Protein AF-A0A5E4AGL0-F1 (afdb_monomer_lite)

pLDDT: mean 97.89, std 3.67, range [63.53, 98.81]

Foldseek 3Di:
DDDPPVCCVPDPVNVVCPDPVNVVVLCVVVVDDDDPPPVSSCVSVCVVCVVVDDDDQCLAELEDDPPVCVVPCVVCSCVVNDHDDHRDDYDCPPVRDDDDD

Secondary structure (DSSP, 8-state):
----HHHHHH-HHHHHHTSHHHHHHHHHHTT---SSTHHHHHHHHHHH-GGG--PPPGGGSEE---GGGGGT-TTTHHHHH---S--S-EE-GGGPPPPP-

Organism: Marmota monax (NCBI:txid9995)

InterPro domains:
  IPR029044 Nucleotide-diphospho-sugar transferases [G3DSA:3.90.550.10] (1-99)
  IPR029044 Nucleotide-diphospho-sugar transferases [SSF53448] (1-95)
  IPR042465 Xyloside xylosyltransferase 1 [PTHR46612] (1-101)

Structure (mmCIF, N/CA/C/O backbone):
data_AF-A0A5E4AGL0-F1
#
_entry.id   AF-A0A5E4AGL0-F1
#
loop_
_atom_site.group_PDB
_atom_site.id
_atom_site.type_symbol
_atom_site.label_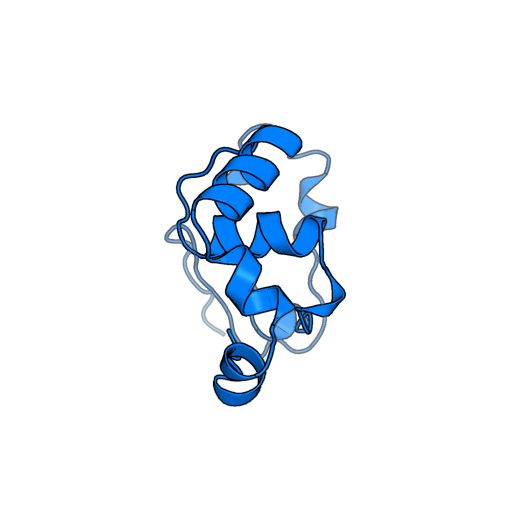atom_id
_atom_site.label_alt_id
_atom_site.label_comp_id
_atom_site.label_asym_id
_atom_site.label_entity_id
_atom_site.label_seq_id
_atom_site.pdbx_PDB_ins_code
_atom_site.Cartn_x
_atom_site.Cartn_y
_atom_site.Cartn_z
_atom_site.occupancy
_atom_site.B_iso_or_equiv
_atom_site.auth_seq_id
_atom_site.auth_comp_id
_atom_site.auth_asym_id
_atom_site.auth_atom_id
_atom_site.pdbx_PDB_model_num
ATOM 1 N N . MET A 1 1 ? -6.886 4.916 -5.382 1.00 97.06 1 MET A N 1
ATOM 2 C CA . MET A 1 1 ? -7.600 4.262 -4.259 1.00 97.06 1 MET A CA 1
ATOM 3 C C . MET A 1 1 ? -9.097 4.281 -4.539 1.00 97.06 1 MET A C 1
ATOM 5 O O . MET A 1 1 ? -9.560 5.269 -5.095 1.00 97.06 1 MET A O 1
ATOM 9 N N . LEU A 1 2 ? -9.841 3.236 -4.158 1.00 98.44 2 LEU A N 1
ATOM 10 C CA . LEU A 1 2 ? -11.312 3.232 -4.180 1.00 98.44 2 LEU A CA 1
ATOM 11 C C . LEU A 1 2 ? -11.821 3.417 -2.744 1.00 98.44 2 LEU A C 1
ATOM 13 O O . LEU A 1 2 ? -11.854 2.470 -1.965 1.00 98.44 2 LEU A O 1
ATOM 17 N N . LEU A 1 3 ? -12.172 4.651 -2.383 1.00 98.50 3 LEU A N 1
ATOM 18 C CA . LEU A 1 3 ? -12.599 4.992 -1.025 1.00 98.50 3 LEU A CA 1
ATOM 19 C C . LEU A 1 3 ? -14.121 4.865 -0.899 1.00 98.50 3 LEU A C 1
ATOM 21 O O . LEU A 1 3 ? -14.864 5.767 -1.288 1.00 98.50 3 LEU A O 1
ATOM 25 N N . SER A 1 4 ? -14.594 3.748 -0.340 1.00 98.44 4 SER A N 1
ATOM 26 C CA . SER A 1 4 ? -16.012 3.576 -0.003 1.00 98.44 4 SER A CA 1
ATOM 27 C C . SER A 1 4 ? -16.351 4.374 1.257 1.00 98.44 4 SER A C 1
ATOM 29 O O . SER A 1 4 ? -16.300 3.865 2.377 1.00 98.44 4 SER A O 1
ATOM 31 N N . LEU A 1 5 ? -16.668 5.659 1.078 1.00 98.69 5 LEU A N 1
ATOM 32 C CA . LEU A 1 5 ? -16.865 6.592 2.193 1.00 98.69 5 LEU A CA 1
ATOM 33 C C . LEU A 1 5 ? -17.992 6.162 3.139 1.00 98.69 5 LEU A C 1
ATOM 35 O O . LEU A 1 5 ? -17.908 6.405 4.339 1.00 98.69 5 LEU A O 1
ATOM 39 N N . GLU A 1 6 ? -19.045 5.533 2.617 1.00 98.75 6 GLU A N 1
ATOM 40 C CA . GLU A 1 6 ? -20.127 4.992 3.439 1.00 98.75 6 GLU A CA 1
ATOM 41 C C . GLU A 1 6 ? -19.637 3.840 4.325 1.00 98.75 6 GLU A C 1
ATOM 43 O O . GLU A 1 6 ? -19.812 3.900 5.541 1.00 98.75 6 GLU A O 1
ATOM 48 N N . ALA A 1 7 ? -18.935 2.858 3.751 1.00 98.62 7 ALA A N 1
ATOM 49 C CA . ALA A 1 7 ? -18.379 1.738 4.510 1.00 98.62 7 ALA A CA 1
ATOM 50 C C . ALA A 1 7 ? -17.354 2.206 5.558 1.00 98.62 7 ALA A C 1
ATOM 52 O O . ALA A 1 7 ? -17.365 1.736 6.694 1.00 98.62 7 ALA A O 1
ATOM 53 N N . MET A 1 8 ? -16.508 3.182 5.208 1.00 98.75 8 MET A N 1
ATOM 54 C CA . MET A 1 8 ? -15.545 3.782 6.138 1.00 98.75 8 MET A CA 1
ATOM 55 C C . MET A 1 8 ? -16.249 4.460 7.322 1.00 98.75 8 MET A C 1
ATOM 57 O O . MET A 1 8 ? -15.837 4.262 8.462 1.00 98.75 8 MET A O 1
ATOM 61 N N . ARG A 1 9 ? -17.326 5.222 7.073 1.00 98.69 9 ARG A N 1
ATOM 62 C CA . ARG A 1 9 ? -18.124 5.881 8.127 1.00 98.69 9 ARG A CA 1
ATOM 63 C C . ARG A 1 9 ? -18.870 4.884 9.010 1.00 98.69 9 ARG A C 1
ATOM 65 O O . ARG A 1 9 ? -19.029 5.134 10.198 1.00 98.69 9 ARG A O 1
ATOM 72 N N . GLN A 1 10 ? -19.358 3.788 8.433 1.00 98.69 10 GLN A N 1
ATOM 73 C CA . GLN A 1 10 ? -20.149 2.786 9.149 1.00 98.69 10 GLN A CA 1
ATOM 74 C C . GLN A 1 10 ? -19.286 1.768 9.905 1.00 98.69 10 GLN A C 1
ATOM 76 O O . GLN A 1 10 ? -19.808 1.085 10.780 1.00 98.69 10 GLN A O 1
ATOM 81 N N . SER A 1 11 ? -17.987 1.660 9.605 1.00 98.75 11 SER A N 1
ATOM 82 C CA . SER A 1 11 ? -17.080 0.701 10.241 1.00 98.75 11 SER A CA 1
ATOM 83 C C . SER A 1 11 ? -16.612 1.174 11.627 1.00 98.75 11 SER A C 1
ATOM 85 O O . SER A 1 11 ? -15.806 2.111 11.728 1.00 98.75 11 SER A O 1
ATOM 87 N N . PRO A 1 12 ? -17.016 0.490 12.721 1.00 98.56 12 PRO A N 1
ATOM 88 C CA . PRO A 1 12 ? -16.523 0.805 14.061 1.00 98.56 12 PRO A CA 1
ATOM 89 C C . PRO A 1 12 ? -15.051 0.418 14.238 1.00 98.56 12 PRO A C 1
ATOM 91 O O . PRO A 1 12 ? -14.370 0.934 15.121 1.00 98.56 12 PRO A O 1
ATOM 94 N N . LEU A 1 13 ? -14.554 -0.527 13.433 1.00 98.62 13 LEU A N 1
ATOM 95 C CA . LEU A 1 13 ? -13.143 -0.904 13.419 1.00 98.62 13 LEU A CA 1
ATOM 96 C C . LEU A 1 13 ? -12.297 0.206 12.789 1.00 98.62 13 LEU A C 1
ATOM 98 O O . LEU A 1 13 ? -11.371 0.695 13.428 1.00 98.62 13 LEU A O 1
ATOM 102 N N . TYR A 1 14 ? -12.661 0.657 11.585 1.00 98.75 14 TYR A N 1
ATOM 103 C CA . TYR A 1 14 ? -11.931 1.716 10.884 1.00 98.75 14 TYR A CA 1
ATOM 104 C C . TYR A 1 14 ? -11.906 3.018 11.694 1.00 98.75 14 TYR A C 1
ATOM 106 O O . TYR A 1 14 ? -10.856 3.636 11.838 1.00 98.75 14 TYR A O 1
ATOM 114 N N . SER A 1 15 ? -13.040 3.390 12.297 1.00 98.62 15 SER A N 1
ATOM 115 C CA . SER A 1 15 ? -13.135 4.587 13.143 1.00 98.62 15 SER A CA 1
ATOM 116 C C . SER A 1 15 ? -12.179 4.541 14.342 1.00 98.62 15 SER A C 1
ATOM 118 O O . SER A 1 15 ? -11.503 5.530 14.612 1.00 98.62 15 SER A O 1
ATOM 120 N N . ARG A 1 16 ? -12.059 3.389 15.022 1.00 98.56 16 ARG A N 1
ATOM 121 C CA . ARG A 1 16 ? -11.134 3.224 16.158 1.00 98.56 16 ARG A CA 1
ATOM 122 C C . ARG A 1 16 ? -9.670 3.320 15.744 1.00 98.56 16 ARG A C 1
ATOM 124 O O . ARG A 1 16 ? -8.873 3.901 16.468 1.00 98.56 16 ARG A O 1
ATOM 131 N N . LEU A 1 17 ? -9.316 2.806 14.566 1.00 98.62 17 LEU A N 1
ATOM 132 C CA . LEU A 1 17 ? -7.944 2.859 14.045 1.00 98.62 17 LEU A CA 1
ATOM 133 C C . LEU A 1 17 ? -7.463 4.285 13.730 1.00 98.62 17 LEU A C 1
ATOM 135 O O . LEU A 1 17 ? -6.260 4.500 13.612 1.00 98.62 17 LEU A O 1
ATOM 139 N N . LEU A 1 18 ? -8.378 5.254 13.620 1.00 98.56 18 LEU A N 1
ATOM 140 C CA . LEU A 1 18 ? -8.056 6.676 13.465 1.00 98.56 18 LEU A CA 1
ATOM 141 C C . LEU A 1 18 ? -7.832 7.393 14.806 1.00 98.56 18 LEU A C 1
ATOM 143 O O . LEU A 1 18 ? -7.370 8.534 14.822 1.00 98.56 18 LEU A O 1
ATOM 147 N N . GLU A 1 19 ? -8.155 6.759 15.936 1.00 98.75 19 GLU A N 1
ATOM 148 C CA . GLU A 1 19 ? -7.933 7.350 17.252 1.00 98.75 19 GLU A CA 1
ATOM 149 C C . GLU A 1 19 ? -6.429 7.386 17.579 1.00 98.75 19 GLU A C 1
ATOM 151 O O . GLU A 1 19 ? -5.736 6.381 17.387 1.00 98.75 19 GLU A O 1
ATOM 156 N N . PRO A 1 20 ? -5.905 8.488 18.156 1.00 98.62 20 PRO A N 1
ATOM 157 C CA . PRO A 1 20 ? -4.469 8.641 18.403 1.00 98.62 20 PRO A CA 1
ATOM 158 C C . PRO A 1 20 ? -3.829 7.487 19.188 1.00 98.62 20 PRO A C 1
ATOM 160 O O . PRO A 1 20 ? -2.706 7.084 18.886 1.00 98.62 20 PRO A O 1
ATOM 163 N N . ALA A 1 21 ? -4.547 6.925 20.165 1.00 98.50 21 ALA A N 1
ATOM 164 C CA . ALA A 1 21 ? -4.059 5.815 20.981 1.00 98.50 21 ALA A CA 1
ATOM 165 C C . ALA A 1 21 ? -3.852 4.530 20.160 1.00 98.50 21 ALA A C 1
ATOM 167 O O . ALA A 1 21 ? -2.827 3.866 20.311 1.00 98.50 21 ALA A O 1
ATOM 168 N N . HIS A 1 22 ? -4.779 4.207 19.254 1.00 98.44 22 HIS A N 1
ATOM 169 C CA . HIS A 1 22 ? -4.677 3.024 18.399 1.00 98.44 22 HIS A CA 1
ATOM 170 C C . HIS A 1 22 ? -3.569 3.186 17.352 1.00 98.44 22 HIS A C 1
ATOM 172 O O . HIS A 1 22 ? -2.793 2.254 17.133 1.00 98.44 22 HIS A O 1
ATOM 178 N N . VAL A 1 23 ? -3.421 4.385 16.776 1.00 98.44 23 VAL A N 1
ATOM 179 C CA . VAL A 1 23 ? -2.294 4.702 15.883 1.00 98.44 23 VAL A CA 1
ATOM 180 C C . VAL A 1 23 ? -0.964 4.507 16.610 1.00 98.44 23 VAL A C 1
ATOM 182 O O . VAL A 1 23 ? -0.079 3.817 16.104 1.00 98.44 23 VAL A O 1
ATOM 185 N N . GLN A 1 24 ? -0.829 5.063 17.819 1.00 98.56 24 GLN A N 1
ATOM 186 C CA . GLN A 1 24 ? 0.383 4.924 18.624 1.00 98.56 24 GLN A CA 1
ATOM 187 C C . GLN A 1 24 ? 0.667 3.456 18.967 1.00 98.56 24 GLN A C 1
ATOM 189 O O . GLN A 1 24 ? 1.816 3.016 18.872 1.00 98.56 24 GLN A O 1
ATOM 194 N N . GLN A 1 25 ? -0.361 2.696 19.348 1.00 98.69 25 GLN A N 1
ATOM 195 C CA . GLN A 1 25 ? -0.236 1.284 19.693 1.00 98.69 25 GLN A CA 1
ATOM 196 C C . GLN A 1 25 ? 0.286 0.458 18.512 1.00 98.69 25 GLN A C 1
ATOM 198 O O . GLN A 1 25 ? 1.248 -0.290 18.683 1.00 98.69 25 GLN A O 1
ATOM 203 N N . LEU A 1 26 ? -0.300 0.606 17.319 1.00 98.75 26 LEU A N 1
ATOM 204 C CA . LEU A 1 26 ? 0.127 -0.144 16.133 1.00 98.75 26 LEU A CA 1
ATOM 205 C C . LEU A 1 26 ? 1.515 0.282 15.650 1.00 98.75 26 LEU A C 1
ATOM 207 O O . LEU A 1 26 ? 2.358 -0.579 15.394 1.00 98.75 26 LEU A O 1
ATOM 211 N N . ALA A 1 27 ? 1.801 1.586 15.616 1.00 98.69 27 ALA A N 1
ATOM 212 C CA . ALA A 1 27 ? 3.129 2.078 15.250 1.00 98.69 27 ALA A CA 1
ATOM 213 C C . ALA A 1 27 ? 4.211 1.540 16.202 1.00 98.69 27 ALA A C 1
ATOM 215 O O . ALA A 1 27 ? 5.293 1.147 15.764 1.00 98.69 27 ALA A O 1
ATOM 216 N N . SER A 1 28 ? 3.895 1.450 17.499 1.00 98.56 28 SER A N 1
ATOM 217 C CA . SER A 1 28 ? 4.782 0.855 18.505 1.00 98.56 28 SER A CA 1
ATOM 218 C C . SER A 1 28 ? 4.944 -0.653 18.304 1.00 98.56 28 SER A C 1
ATOM 220 O O . SER A 1 28 ? 6.073 -1.139 18.324 1.00 98.56 28 SER A O 1
ATOM 222 N N . LYS A 1 29 ? 3.843 -1.385 18.068 1.00 98.75 29 LYS A N 1
ATOM 223 C CA . LYS A 1 29 ? 3.828 -2.843 17.850 1.00 98.75 29 LYS A CA 1
ATOM 224 C C . LYS A 1 29 ? 4.710 -3.258 16.673 1.00 98.75 29 LYS A C 1
ATOM 226 O O . LYS A 1 29 ? 5.473 -4.209 16.791 1.00 98.75 29 LYS A O 1
ATOM 231 N N . TYR A 1 30 ? 4.604 -2.553 15.550 1.00 98.69 30 TYR A N 1
ATOM 232 C CA . TYR A 1 30 ? 5.326 -2.888 14.321 1.00 98.69 30 TYR A CA 1
ATOM 233 C C . TYR A 1 30 ? 6.686 -2.195 14.199 1.00 98.69 30 TYR A C 1
ATOM 235 O O . TYR A 1 30 ? 7.341 -2.323 13.166 1.00 98.69 30 TYR A O 1
ATOM 243 N N . HIS A 1 31 ? 7.107 -1.438 15.221 1.00 98.50 31 HIS A N 1
ATOM 244 C CA . HIS A 1 31 ? 8.279 -0.558 15.155 1.00 98.50 31 HIS A CA 1
ATOM 245 C C . HIS A 1 31 ? 8.275 0.320 13.891 1.00 98.50 31 HIS A C 1
ATOM 247 O O . HIS A 1 31 ? 9.316 0.604 13.296 1.00 98.50 31 HIS A O 1
ATOM 253 N N . PHE A 1 32 ? 7.080 0.723 13.461 1.00 98.56 32 PHE A N 1
ATOM 254 C CA . PHE A 1 32 ? 6.852 1.265 12.135 1.00 98.56 32 PHE A CA 1
ATOM 255 C C . PHE A 1 32 ? 7.153 2.765 12.111 1.00 98.56 32 PHE A C 1
ATOM 257 O O . PHE A 1 32 ? 6.670 3.536 12.944 1.00 98.56 32 PHE A O 1
ATOM 264 N N . ARG A 1 33 ? 7.956 3.187 11.133 1.00 97.94 33 ARG A N 1
ATOM 265 C CA . ARG A 1 33 ? 8.215 4.592 10.808 1.00 97.94 33 ARG A CA 1
ATOM 266 C C . ARG A 1 33 ? 8.160 4.760 9.302 1.00 97.94 33 ARG A C 1
ATOM 268 O O . ARG A 1 33 ? 8.611 3.887 8.569 1.00 97.94 33 ARG A O 1
ATOM 275 N N . GLY A 1 34 ? 7.663 5.905 8.862 1.00 96.44 34 GLY A N 1
ATOM 276 C CA . GLY A 1 34 ? 7.465 6.178 7.451 1.00 96.44 34 GLY A CA 1
ATOM 277 C C . GLY A 1 34 ? 7.502 7.668 7.135 1.00 96.44 34 GLY A C 1
ATOM 278 O O . GLY A 1 34 ? 7.658 8.507 8.025 1.00 96.44 34 GLY A O 1
ATOM 279 N N . HIS A 1 35 ? 7.425 7.975 5.848 1.00 96.88 35 HIS A N 1
ATOM 280 C CA . HIS A 1 35 ? 7.477 9.329 5.292 1.00 96.88 35 HIS A CA 1
ATOM 281 C C . HIS A 1 35 ? 6.569 9.499 4.058 1.00 96.88 35 HIS A C 1
ATOM 283 O O . HIS A 1 35 ? 6.676 10.491 3.343 1.00 96.88 35 HIS A O 1
ATOM 289 N N . LEU A 1 36 ? 5.681 8.535 3.809 1.00 96.88 36 LEU A N 1
ATOM 290 C CA . LEU A 1 36 ? 4.777 8.443 2.661 1.00 96.88 36 LEU A CA 1
ATOM 291 C C . LEU A 1 36 ? 3.312 8.713 3.045 1.00 96.88 36 LEU A C 1
ATOM 293 O O . LEU A 1 36 ? 2.415 8.517 2.233 1.00 96.88 36 LEU A O 1
ATOM 297 N N . GLY A 1 37 ? 3.062 9.184 4.270 1.00 97.94 37 GLY A N 1
ATOM 298 C CA . GLY A 1 37 ? 1.767 9.720 4.689 1.00 97.94 37 GLY A CA 1
ATOM 299 C C . GLY A 1 37 ? 0.666 8.663 4.792 1.00 97.94 37 GLY A C 1
ATOM 300 O O . GLY A 1 37 ? 0.723 7.767 5.631 1.00 97.94 37 GLY A O 1
ATOM 301 N N . ASP A 1 38 ? -0.370 8.798 3.970 1.00 98.19 38 ASP A N 1
ATOM 302 C CA . ASP A 1 38 ? -1.531 7.904 3.961 1.00 98.19 38 ASP A CA 1
ATOM 303 C C . ASP A 1 38 ? -1.174 6.477 3.522 1.00 98.19 38 ASP A C 1
ATOM 305 O O . ASP A 1 38 ? -1.689 5.515 4.096 1.00 98.19 38 ASP A O 1
ATOM 309 N N . GLN A 1 39 ? -0.239 6.323 2.578 1.00 98.31 39 GLN A N 1
ATOM 310 C CA . GLN A 1 39 ? 0.261 5.015 2.149 1.00 98.31 39 GLN A CA 1
ATOM 311 C C . GLN A 1 39 ? 0.831 4.210 3.326 1.00 98.31 39 GLN A C 1
ATOM 313 O O . GLN A 1 39 ? 0.571 3.012 3.452 1.00 98.31 39 GLN A O 1
ATOM 318 N N . ASP A 1 40 ? 1.576 4.878 4.205 1.00 98.62 40 ASP A N 1
ATOM 319 C CA . ASP A 1 40 ? 2.169 4.274 5.395 1.00 98.62 40 ASP A CA 1
ATOM 320 C C . ASP A 1 40 ? 1.098 3.850 6.403 1.00 98.62 40 ASP A C 1
ATOM 322 O O . ASP A 1 40 ? 1.125 2.727 6.908 1.00 98.62 40 ASP A O 1
ATOM 326 N N . PHE A 1 41 ? 0.119 4.723 6.657 1.00 98.75 41 PHE A N 1
ATOM 327 C CA . PHE A 1 41 ? -0.981 4.426 7.571 1.00 98.75 41 PHE A CA 1
ATOM 328 C C . PHE A 1 41 ? -1.801 3.215 7.107 1.00 98.75 41 PHE A C 1
ATOM 330 O O . PHE A 1 41 ? -1.999 2.279 7.884 1.00 98.75 41 PHE A O 1
ATOM 337 N N . PHE A 1 42 ? -2.234 3.191 5.841 1.00 98.75 42 PHE A N 1
ATOM 338 C CA . PHE A 1 42 ? -3.024 2.076 5.311 1.00 98.75 42 PHE A CA 1
ATOM 339 C C . PHE A 1 42 ? -2.234 0.768 5.258 1.00 98.75 42 PHE A C 1
ATOM 341 O O . PHE A 1 42 ? -2.791 -0.284 5.561 1.00 98.75 42 PHE A O 1
ATOM 348 N N . THR A 1 43 ? -0.935 0.828 4.951 1.00 98.75 43 THR A N 1
ATOM 349 C CA . THR A 1 43 ? -0.059 -0.351 5.005 1.00 98.75 43 THR A CA 1
ATOM 350 C C . THR A 1 43 ? 0.019 -0.904 6.426 1.00 98.75 43 THR A C 1
ATOM 352 O O . THR A 1 43 ? -0.191 -2.096 6.634 1.00 98.75 43 THR A O 1
ATOM 355 N N . MET A 1 44 ? 0.268 -0.043 7.418 1.00 98.75 44 MET A N 1
ATOM 356 C CA . MET A 1 44 ? 0.404 -0.459 8.813 1.00 98.75 44 MET A CA 1
ATOM 357 C C . MET A 1 44 ? -0.883 -1.094 9.349 1.00 98.75 44 MET A C 1
ATOM 359 O O . MET A 1 44 ? -0.829 -2.178 9.923 1.00 98.75 44 MET A O 1
ATOM 363 N N . ILE A 1 45 ? -2.046 -0.463 9.150 1.00 98.69 45 ILE A N 1
ATOM 364 C CA . ILE A 1 45 ? -3.306 -1.048 9.633 1.00 98.69 45 ILE A CA 1
ATOM 365 C C . ILE A 1 45 ? -3.732 -2.266 8.803 1.00 98.69 45 ILE A C 1
ATOM 367 O O . ILE A 1 45 ? -4.406 -3.137 9.335 1.00 98.69 45 ILE A O 1
ATOM 371 N N . GLY A 1 46 ? -3.319 -2.366 7.534 1.00 98.69 46 GLY A N 1
ATOM 372 C CA . GLY A 1 46 ? -3.557 -3.537 6.685 1.00 98.69 46 GLY A CA 1
ATOM 373 C C . GLY A 1 46 ? -2.767 -4.775 7.111 1.00 98.69 46 GLY A C 1
ATOM 374 O O . GLY A 1 46 ? -3.230 -5.889 6.883 1.00 98.69 46 GLY A O 1
ATOM 375 N 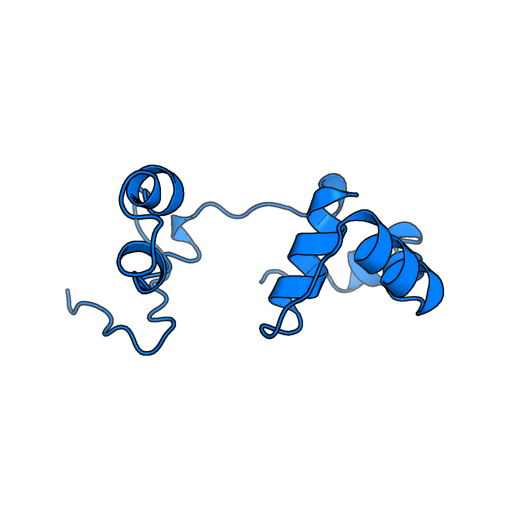N . MET A 1 47 ? -1.627 -4.597 7.788 1.00 98.62 47 MET A N 1
ATOM 376 C CA . MET A 1 47 ? -0.907 -5.703 8.433 1.00 98.62 47 MET A CA 1
ATOM 377 C C . MET A 1 47 ? -1.670 -6.286 9.630 1.00 98.62 47 MET A C 1
ATOM 379 O O . MET A 1 47 ? -1.509 -7.467 9.933 1.00 98.62 47 MET A O 1
ATOM 383 N N . GLU A 1 48 ? -2.472 -5.473 10.324 1.00 98.50 48 GLU A N 1
ATOM 384 C CA . GLU A 1 48 ? -3.292 -5.915 11.460 1.00 98.50 48 GLU A CA 1
ATOM 385 C C . GLU A 1 48 ? -4.672 -6.416 11.007 1.00 98.50 48 GLU A C 1
ATOM 387 O O . GLU A 1 48 ? -5.158 -7.430 11.500 1.00 98.50 48 GLU A O 1
ATOM 392 N N . HIS A 1 49 ? -5.288 -5.698 10.065 1.00 98.62 49 HIS A N 1
ATOM 393 C CA . HIS A 1 49 ? -6.680 -5.849 9.647 1.00 98.62 49 HIS A CA 1
ATOM 394 C C . HIS A 1 49 ? -6.805 -5.890 8.115 1.00 98.62 49 HIS A C 1
ATOM 396 O O . HIS A 1 49 ? -7.318 -4.939 7.504 1.00 98.62 49 HIS A O 1
ATOM 402 N N . PRO A 1 50 ? -6.336 -6.968 7.458 1.00 98.38 50 PRO A N 1
ATOM 403 C CA . PRO A 1 50 ? -6.426 -7.103 6.005 1.00 98.38 50 PRO A CA 1
ATOM 404 C C . PRO A 1 50 ? -7.877 -7.085 5.493 1.00 98.38 50 PRO A C 1
ATOM 406 O O . PRO A 1 50 ? -8.121 -6.685 4.358 1.00 98.38 50 PRO A O 1
ATOM 409 N N . GLU A 1 51 ? -8.857 -7.445 6.328 1.00 98.50 51 GLU A N 1
ATOM 410 C CA . GLU A 1 51 ? -10.289 -7.438 6.014 1.00 98.50 51 GLU A CA 1
ATOM 411 C C . GLU A 1 51 ? -10.857 -6.049 5.680 1.00 98.50 51 GLU A C 1
ATOM 413 O O . GLU A 1 51 ? -11.930 -5.951 5.083 1.00 98.50 51 GLU A O 1
ATOM 418 N N . LEU A 1 52 ? -10.152 -4.970 6.034 1.00 98.62 52 LEU A N 1
ATOM 419 C CA . LEU A 1 52 ? -10.548 -3.603 5.688 1.00 98.62 52 LEU A CA 1
ATOM 420 C C . LEU A 1 52 ? -10.269 -3.250 4.221 1.00 98.62 52 LEU A C 1
ATOM 422 O O . LEU A 1 52 ? -10.764 -2.229 3.739 1.00 98.62 52 LEU A O 1
ATOM 426 N N . PHE A 1 53 ? -9.482 -4.064 3.511 1.00 98.81 53 PHE A N 1
ATOM 427 C CA . PHE A 1 53 ? -8.951 -3.714 2.202 1.00 98.81 53 PHE A CA 1
ATOM 428 C C . PHE A 1 53 ? -9.363 -4.712 1.127 1.00 98.81 53 PHE A C 1
ATOM 430 O O . PHE A 1 53 ? -9.052 -5.899 1.170 1.00 98.81 53 PHE A O 1
ATOM 437 N N . HIS A 1 54 ? -9.990 -4.188 0.077 1.00 98.69 54 HIS A N 1
ATOM 438 C CA . HIS A 1 54 ? -10.033 -4.873 -1.204 1.00 98.69 54 HIS A CA 1
ATOM 439 C C . HIS A 1 54 ? -8.739 -4.571 -1.968 1.00 98.69 54 HIS A C 1
ATOM 441 O O . HIS A 1 54 ? -8.522 -3.439 -2.409 1.00 98.69 54 HIS A O 1
ATOM 447 N N . VAL A 1 55 ? -7.876 -5.577 -2.112 1.00 98.56 55 VAL A N 1
ATOM 448 C CA . VAL A 1 55 ? -6.634 -5.452 -2.884 1.00 98.56 55 VAL A CA 1
ATOM 449 C C . VAL A 1 55 ? -6.975 -5.452 -4.371 1.00 98.56 55 VAL A C 1
ATOM 451 O O . VAL A 1 55 ? -7.498 -6.432 -4.899 1.00 98.56 55 VAL A O 1
ATOM 454 N N . LEU A 1 56 ? -6.687 -4.336 -5.042 1.00 98.69 56 LEU A N 1
ATOM 455 C CA . LEU A 1 56 ? -6.852 -4.222 -6.488 1.00 98.69 56 LEU A CA 1
ATOM 456 C C . LEU A 1 56 ? -5.779 -5.041 -7.205 1.00 98.69 56 LEU A C 1
ATOM 458 O O . LEU A 1 56 ? -4.628 -5.083 -6.773 1.00 98.69 56 LEU A O 1
ATOM 462 N N . ASP A 1 57 ? -6.150 -5.623 -8.343 1.00 98.62 57 ASP A N 1
ATOM 463 C CA . ASP A 1 57 ? -5.181 -6.214 -9.260 1.00 98.62 57 ASP A CA 1
ATOM 464 C C . ASP A 1 57 ? -4.119 -5.179 -9.670 1.00 98.62 57 ASP A C 1
ATOM 466 O O . ASP A 1 57 ? -4.438 -4.010 -9.921 1.00 98.62 57 ASP A O 1
ATOM 470 N N . CYS A 1 58 ? -2.858 -5.607 -9.761 1.00 98.75 58 CYS A N 1
ATOM 471 C CA . CYS A 1 58 ? -1.723 -4.717 -10.008 1.00 98.75 58 CYS A CA 1
ATOM 472 C C . CYS A 1 58 ? -1.858 -3.926 -11.323 1.00 98.75 58 CYS A C 1
ATOM 474 O O . CYS A 1 58 ? -1.325 -2.822 -11.435 1.00 98.75 58 CYS A O 1
ATOM 476 N N . THR A 1 59 ? -2.626 -4.424 -12.302 1.00 98.62 59 THR A N 1
ATOM 477 C CA . THR A 1 59 ? -2.858 -3.731 -13.579 1.00 98.62 59 THR A CA 1
ATOM 478 C C . THR A 1 59 ? -3.638 -2.419 -13.437 1.00 98.62 59 THR A C 1
ATOM 4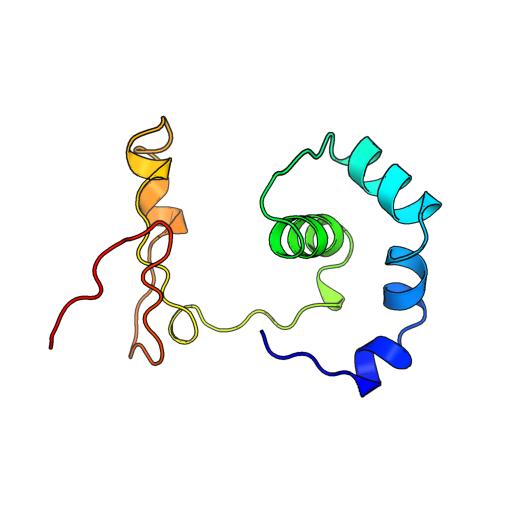80 O O . THR A 1 59 ? -3.589 -1.587 -14.346 1.00 98.62 59 THR A O 1
ATOM 483 N N . TRP A 1 60 ? -4.335 -2.199 -12.315 1.00 98.75 60 TRP A N 1
ATOM 484 C CA . TRP A 1 60 ? -5.023 -0.939 -11.995 1.00 98.75 60 TRP A CA 1
ATOM 485 C C . TRP A 1 60 ? -4.112 0.132 -11.385 1.00 98.75 60 TRP A C 1
ATOM 487 O O . TRP A 1 60 ? -4.545 1.269 -11.209 1.00 98.75 60 TRP A O 1
ATOM 497 N N . ASN A 1 61 ? -2.873 -0.211 -11.041 1.00 98.69 61 ASN A N 1
ATOM 498 C CA . ASN A 1 61 ? -1.870 0.724 -10.544 1.00 98.69 61 ASN A CA 1
ATOM 499 C C . ASN A 1 61 ? -0.475 0.147 -10.814 1.00 98.69 61 ASN A C 1
ATOM 501 O O . ASN A 1 61 ? 0.250 -0.210 -9.884 1.00 98.69 61 ASN A O 1
ATOM 505 N N . ARG A 1 62 ? -0.098 0.015 -12.092 1.00 98.56 62 ARG A N 1
ATOM 506 C CA . ARG A 1 62 ? 1.222 -0.500 -12.467 1.00 98.56 62 ARG A CA 1
ATOM 507 C C . ARG A 1 62 ? 2.270 0.561 -12.115 1.00 98.56 62 ARG A C 1
ATOM 509 O O . ARG A 1 62 ? 2.573 1.440 -12.920 1.00 98.56 62 ARG A O 1
ATOM 516 N N . GLN A 1 63 ? 2.835 0.453 -10.915 1.00 98.69 63 GLN A N 1
ATOM 517 C CA . GLN A 1 63 ? 3.893 1.324 -10.389 1.00 98.69 63 GLN A CA 1
ATOM 518 C C . GLN A 1 63 ? 5.204 1.094 -11.132 1.00 98.69 63 GLN A C 1
ATOM 520 O O . GLN A 1 63 ? 5.631 -0.048 -11.241 1.00 98.69 63 GLN A O 1
ATOM 525 N N . LEU A 1 64 ? 5.847 2.147 -11.629 1.00 98.56 64 LEU A N 1
ATOM 526 C CA . LEU A 1 64 ? 7.047 2.044 -12.470 1.00 98.56 64 LEU A CA 1
ATOM 527 C C . LEU A 1 64 ? 8.361 2.287 -11.721 1.00 98.56 64 LEU A C 1
ATOM 529 O O . LEU A 1 64 ? 9.421 1.963 -12.247 1.00 98.56 64 LEU A O 1
ATOM 533 N N . CYS A 1 65 ? 8.309 2.816 -10.500 1.00 98.44 65 CYS A N 1
ATOM 534 C CA . CYS A 1 65 ? 9.510 3.120 -9.731 1.00 98.44 65 CYS A CA 1
ATOM 535 C C . CYS A 1 65 ? 10.368 1.883 -9.441 1.00 98.44 65 CYS A C 1
ATOM 537 O O . CYS A 1 65 ? 9.895 0.922 -8.833 1.00 98.44 65 CYS A O 1
ATOM 539 N N . THR A 1 66 ? 11.658 1.958 -9.775 1.00 98.44 66 THR A N 1
ATOM 540 C CA . THR A 1 66 ? 12.649 0.914 -9.465 1.00 98.44 66 THR A CA 1
ATOM 541 C C . THR A 1 66 ? 13.681 1.342 -8.428 1.00 98.44 66 THR A C 1
ATOM 543 O O . THR A 1 66 ? 14.662 0.634 -8.238 1.00 98.44 66 THR A O 1
ATOM 546 N N . TRP A 1 67 ? 13.484 2.475 -7.741 1.00 98.44 67 TRP A N 1
ATOM 547 C CA . TRP A 1 67 ? 14.476 3.040 -6.815 1.00 98.44 67 TRP A CA 1
ATOM 548 C C . TRP A 1 67 ? 14.998 2.000 -5.810 1.00 98.44 67 TRP A C 1
ATOM 550 O O . TRP A 1 67 ? 16.204 1.838 -5.669 1.00 98.44 67 TRP A O 1
ATOM 560 N N . TRP A 1 68 ? 14.113 1.211 -5.192 1.00 98.31 68 TRP A N 1
ATOM 561 C CA . TRP A 1 68 ? 14.502 0.198 -4.200 1.00 98.31 68 TRP A CA 1
ATOM 562 C C . TRP A 1 68 ? 15.336 -0.964 -4.750 1.00 98.31 68 TRP A C 1
ATOM 564 O O . TRP A 1 68 ? 16.127 -1.531 -3.994 1.00 98.31 68 TRP A O 1
ATOM 574 N N . ARG A 1 69 ? 15.231 -1.289 -6.048 1.00 98.25 69 ARG A N 1
ATOM 575 C CA . ARG A 1 69 ? 16.093 -2.297 -6.690 1.00 98.25 69 ARG A CA 1
ATOM 576 C C . ARG A 1 69 ? 17.564 -1.943 -6.495 1.00 98.25 69 ARG A C 1
ATOM 578 O O . ARG A 1 69 ? 18.373 -2.793 -6.140 1.00 98.25 69 ARG A O 1
ATOM 585 N N . ASP A 1 70 ? 17.873 -0.665 -6.677 1.00 97.88 70 ASP A N 1
ATOM 586 C CA . ASP A 1 70 ? 19.236 -0.145 -6.701 1.00 97.88 70 ASP A CA 1
ATOM 587 C C . ASP A 1 70 ? 19.717 0.280 -5.290 1.00 97.88 70 ASP A C 1
ATOM 589 O O . ASP A 1 70 ? 20.816 0.807 -5.140 1.00 97.88 70 ASP A O 1
ATOM 593 N N . HIS A 1 71 ? 18.916 0.015 -4.242 1.00 98.12 71 HIS A N 1
ATOM 594 C CA . HIS A 1 71 ? 19.182 0.379 -2.838 1.00 98.12 71 HIS A CA 1
ATOM 595 C C . HIS A 1 71 ? 19.129 -0.828 -1.881 1.00 98.12 71 HIS A C 1
ATOM 597 O O . HIS A 1 71 ? 18.679 -0.716 -0.741 1.00 98.12 71 HIS A O 1
ATOM 603 N N . GLY A 1 72 ? 19.619 -1.985 -2.340 1.00 97.62 72 GLY A N 1
ATOM 604 C CA . GLY A 1 72 ? 19.895 -3.147 -1.484 1.00 97.62 72 GLY A CA 1
ATOM 605 C C . GLY A 1 72 ? 18.892 -4.298 -1.557 1.00 97.62 72 GLY A C 1
ATOM 606 O O . GLY A 1 72 ? 19.027 -5.232 -0.777 1.00 97.62 72 GLY A O 1
ATOM 607 N N . TYR A 1 73 ? 17.930 -4.255 -2.485 1.00 98.31 73 TYR A N 1
ATOM 608 C CA . TYR A 1 73 ? 16.894 -5.289 -2.642 1.00 98.31 73 TYR A CA 1
ATOM 609 C C . TYR A 1 73 ? 16.882 -5.928 -4.037 1.00 98.31 73 TYR A C 1
ATOM 611 O O . TYR A 1 73 ? 15.850 -6.430 -4.482 1.00 98.31 73 TYR A O 1
ATOM 619 N N . SER A 1 74 ? 17.995 -5.865 -4.773 1.00 97.94 74 SER A N 1
ATOM 620 C CA . SER A 1 74 ? 18.069 -6.343 -6.160 1.00 97.94 74 SER A CA 1
ATOM 621 C C . SER A 1 74 ? 17.740 -7.831 -6.311 1.00 97.94 74 SER A C 1
ATOM 623 O O . SER A 1 74 ? 17.183 -8.227 -7.329 1.00 97.94 74 SER A O 1
ATOM 625 N N . ASP A 1 75 ? 18.050 -8.638 -5.299 1.00 98.25 75 ASP A N 1
ATOM 626 C CA . ASP A 1 75 ? 17.836 -10.084 -5.242 1.00 98.25 75 ASP A CA 1
ATOM 627 C C . ASP A 1 75 ? 16.356 -10.482 -5.172 1.00 98.25 75 ASP A C 1
ATOM 629 O O . ASP A 1 75 ? 15.967 -11.510 -5.725 1.00 98.25 75 ASP A O 1
ATOM 633 N N . VAL A 1 76 ? 15.525 -9.663 -4.525 1.00 98.50 76 VAL A N 1
ATOM 634 C CA . VAL A 1 76 ? 14.089 -9.931 -4.348 1.00 98.50 76 VAL A CA 1
ATOM 635 C C . VAL A 1 76 ? 13.187 -9.009 -5.167 1.00 98.50 76 VAL A C 1
ATOM 637 O O . VAL A 1 76 ? 11.988 -9.267 -5.254 1.00 98.50 76 VAL A O 1
ATOM 640 N N . PHE A 1 77 ? 13.731 -7.951 -5.777 1.00 98.69 77 PHE A N 1
ATOM 641 C CA . PHE A 1 77 ? 12.960 -6.881 -6.419 1.00 98.69 77 PHE A CA 1
ATOM 642 C C . PHE A 1 77 ? 11.913 -7.393 -7.414 1.00 98.69 77 PHE A C 1
ATOM 644 O O . PHE A 1 77 ? 10.749 -6.993 -7.347 1.00 98.69 77 PHE A O 1
ATOM 651 N N . ASP A 1 78 ? 12.297 -8.318 -8.295 1.00 98.06 78 ASP A N 1
ATOM 652 C CA . ASP A 1 78 ? 11.409 -8.822 -9.345 1.00 98.06 78 ASP A CA 1
ATOM 653 C C . ASP A 1 78 ? 10.186 -9.557 -8.779 1.00 98.06 78 ASP A C 1
ATOM 655 O O . ASP A 1 78 ? 9.111 -9.501 -9.375 1.00 98.06 78 ASP A O 1
ATOM 659 N N . ALA A 1 79 ? 10.297 -10.177 -7.598 1.00 98.38 79 ALA A N 1
ATOM 660 C CA . ALA A 1 79 ? 9.165 -10.832 -6.941 1.00 98.38 79 ALA A CA 1
ATOM 661 C C . ALA A 1 79 ? 8.091 -9.832 -6.474 1.00 98.38 79 ALA A C 1
ATOM 663 O O . ALA A 1 79 ? 6.911 -10.172 -6.464 1.00 98.38 79 ALA A O 1
ATOM 664 N N . TYR A 1 80 ? 8.486 -8.601 -6.128 1.00 98.50 80 TYR A N 1
ATOM 665 C CA . TYR A 1 80 ? 7.564 -7.517 -5.764 1.00 98.50 80 TYR A CA 1
ATOM 666 C C . TYR A 1 80 ? 7.081 -6.729 -6.986 1.00 98.50 80 TYR A C 1
ATOM 668 O O . TYR A 1 80 ? 5.962 -6.224 -6.998 1.00 98.50 80 TYR A O 1
ATOM 676 N N . PHE A 1 81 ? 7.933 -6.588 -8.004 1.00 98.50 81 PHE A N 1
ATOM 677 C CA . PHE A 1 81 ? 7.680 -5.716 -9.151 1.00 98.50 81 PHE A CA 1
ATOM 678 C C . PHE A 1 81 ? 6.911 -6.394 -10.291 1.00 98.50 81 PHE A C 1
ATOM 680 O O . PHE A 1 81 ? 6.373 -5.707 -11.166 1.00 98.50 81 PHE A O 1
ATOM 687 N N . ARG A 1 82 ? 6.860 -7.732 -10.309 1.00 98.44 82 ARG A N 1
ATOM 688 C CA . ARG A 1 82 ? 6.156 -8.501 -11.339 1.00 98.44 82 ARG A CA 1
ATOM 689 C C . ARG A 1 82 ? 4.665 -8.162 -11.348 1.00 98.44 82 ARG A C 1
ATOM 691 O O . ARG A 1 82 ? 3.951 -8.385 -10.377 1.00 98.44 82 ARG A O 1
ATOM 698 N N . CYS A 1 83 ? 4.195 -7.680 -12.493 1.00 98.56 83 CYS A N 1
ATOM 699 C CA . CYS A 1 83 ? 2.786 -7.444 -12.775 1.00 98.56 83 CYS A CA 1
ATOM 700 C C . CYS A 1 83 ? 2.516 -7.797 -14.239 1.00 98.56 83 CYS A C 1
ATOM 702 O O . CYS A 1 83 ? 3.164 -7.254 -15.134 1.00 98.56 83 CYS A O 1
ATOM 704 N N . GLU A 1 84 ? 1.589 -8.721 -14.476 1.00 97.62 84 GLU A N 1
ATOM 705 C CA . GLU A 1 84 ? 1.262 -9.248 -15.803 1.00 97.62 84 GLU A CA 1
ATOM 706 C C . GLU A 1 84 ? -0.219 -9.030 -16.126 1.00 97.62 84 GLU A C 1
ATOM 708 O O . GLU A 1 84 ? -1.050 -8.867 -15.235 1.00 97.62 84 GLU A O 1
ATOM 713 N N . GLY A 1 85 ? -0.552 -9.048 -17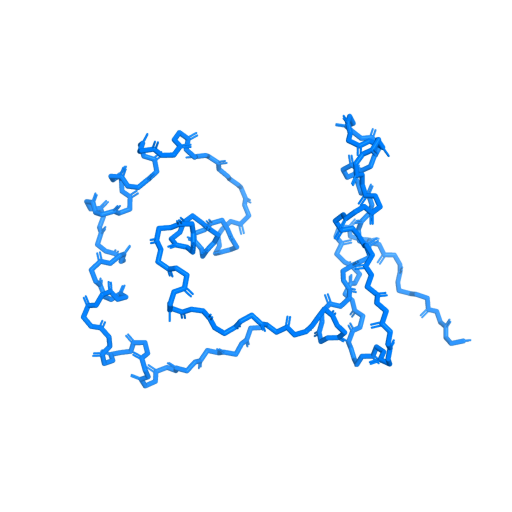.417 1.00 97.38 85 GLY A N 1
ATOM 714 C CA . GLY A 1 85 ? -1.904 -8.814 -17.918 1.00 97.38 85 GLY A CA 1
ATOM 715 C C . GLY A 1 85 ? -2.068 -7.448 -18.581 1.00 97.38 85 GLY A C 1
ATOM 716 O O . GLY A 1 85 ? -1.125 -6.668 -18.709 1.00 97.38 85 GLY A O 1
ATOM 717 N N . HIS A 1 86 ? -3.283 -7.165 -19.048 1.00 98.00 86 HIS A N 1
ATOM 718 C CA . HIS A 1 86 ? -3.581 -5.895 -19.704 1.00 98.00 86 HIS A CA 1
ATOM 719 C C . HIS A 1 86 ? -3.606 -4.756 -18.676 1.00 98.00 86 HIS A C 1
ATOM 721 O O . HIS A 1 86 ? -4.535 -4.659 -17.859 1.00 98.00 86 HIS A O 1
ATOM 727 N N . VAL A 1 87 ? -2.562 -3.922 -18.727 1.00 98.19 87 VAL A N 1
ATOM 728 C CA . VAL A 1 87 ? -2.393 -2.741 -17.877 1.00 98.19 87 VAL A CA 1
ATOM 729 C C . VAL A 1 87 ? -3.480 -1.723 -18.193 1.00 98.19 87 VAL A C 1
ATOM 731 O O . VAL A 1 87 ? -3.724 -1.399 -19.350 1.00 98.19 87 VAL A O 1
ATOM 734 N N . LYS A 1 88 ? -4.132 -1.224 -17.143 1.00 98.25 88 LYS A N 1
ATOM 735 C CA . LYS A 1 88 ? -5.221 -0.244 -17.232 1.00 98.25 88 LYS A CA 1
ATOM 736 C C . LYS A 1 88 ? -4.741 1.147 -16.847 1.00 98.25 88 LYS A C 1
ATOM 738 O O . LYS A 1 88 ? -5.213 2.130 -17.403 1.00 98.25 88 LYS A O 1
ATOM 743 N N . ILE A 1 89 ? -3.819 1.225 -15.884 1.00 98.44 89 ILE A N 1
ATOM 744 C CA . ILE A 1 89 ? -3.233 2.479 -15.407 1.00 98.44 89 ILE A CA 1
ATOM 745 C C . ILE A 1 89 ? -1.740 2.267 -15.145 1.00 98.44 89 ILE A C 1
ATOM 747 O O . ILE A 1 89 ? -1.362 1.443 -14.307 1.00 98.44 89 ILE A O 1
ATOM 751 N N . TYR A 1 90 ? -0.901 3.049 -15.826 1.00 98.50 90 TYR A N 1
ATOM 752 C CA . TYR A 1 90 ? 0.509 3.217 -15.479 1.00 98.50 90 TYR A CA 1
ATOM 753 C C . TYR A 1 90 ? 0.680 4.312 -14.429 1.00 98.50 90 TYR A C 1
ATOM 755 O O . TYR A 1 90 ? 0.023 5.351 -14.481 1.00 98.50 90 TYR A O 1
ATOM 763 N N . HIS A 1 91 ? 1.601 4.097 -13.495 1.00 98.62 91 HIS A N 1
ATOM 764 C CA . HIS A 1 91 ? 1.926 5.056 -12.449 1.00 98.62 91 HIS A CA 1
ATOM 765 C C . HIS A 1 91 ? 3.436 5.315 -12.425 1.00 98.62 91 HIS A C 1
ATOM 767 O O . HIS A 1 91 ? 4.211 4.539 -11.865 1.00 98.62 91 HIS A O 1
ATOM 773 N N . GLY A 1 92 ? 3.845 6.436 -13.027 1.00 98.31 92 GLY A N 1
ATOM 774 C CA . GLY A 1 92 ? 5.222 6.948 -13.051 1.00 98.31 92 GLY A CA 1
ATOM 775 C C . GLY A 1 92 ? 5.688 7.523 -11.710 1.00 98.31 92 GLY A C 1
ATOM 776 O O . GLY A 1 92 ? 6.119 8.672 -11.630 1.00 98.31 92 GLY A O 1
ATOM 777 N N . ASN A 1 93 ? 5.559 6.757 -10.624 1.00 98.38 93 ASN A N 1
ATOM 778 C CA . ASN A 1 93 ? 5.984 7.197 -9.297 1.00 98.38 93 ASN A CA 1
ATOM 779 C C . ASN A 1 93 ? 7.511 7.397 -9.221 1.00 98.38 93 ASN A C 1
ATOM 781 O O . ASN A 1 93 ? 8.258 6.909 -10.066 1.00 98.38 93 ASN A O 1
ATOM 785 N N . CYS A 1 94 ? 7.966 8.151 -8.213 1.00 97.44 94 CYS A N 1
ATOM 786 C CA . CYS A 1 94 ? 9.364 8.570 -8.029 1.00 97.44 94 CYS A CA 1
ATOM 787 C C . CYS A 1 94 ? 9.993 9.282 -9.247 1.00 97.44 94 CYS A C 1
ATOM 789 O O . CYS A 1 94 ? 11.194 9.182 -9.481 1.00 97.44 94 CYS A O 1
ATOM 791 N N . ASN A 1 95 ? 9.175 10.038 -9.993 1.00 98.06 95 ASN A N 1
ATOM 792 C CA . ASN A 1 95 ? 9.549 10.734 -11.232 1.00 98.06 95 ASN A CA 1
ATOM 793 C C . ASN A 1 95 ? 9.984 9.790 -12.368 1.00 98.06 95 ASN A C 1
ATOM 795 O O . ASN A 1 95 ? 10.759 10.186 -13.237 1.00 98.06 95 ASN A O 1
ATOM 799 N N . THR A 1 96 ? 9.501 8.545 -12.366 1.00 98.19 96 THR A N 1
ATOM 800 C CA . THR A 1 96 ? 9.802 7.587 -13.435 1.00 98.19 96 THR A CA 1
ATOM 801 C C . THR A 1 96 ? 9.028 7.963 -14.702 1.00 98.19 96 THR A C 1
ATOM 803 O O . THR A 1 96 ? 7.800 8.066 -14.628 1.00 98.19 96 THR A O 1
ATOM 806 N N . PRO A 1 97 ? 9.690 8.138 -15.862 1.00 97.88 97 PRO A N 1
ATOM 807 C CA . PRO A 1 97 ? 9.002 8.346 -17.132 1.00 97.88 97 PRO A CA 1
ATOM 808 C C . PRO A 1 97 ? 8.033 7.198 -17.429 1.00 97.88 97 PRO A C 1
ATOM 810 O O . PRO A 1 97 ? 8.379 6.026 -17.266 1.00 97.88 97 PRO A O 1
ATOM 81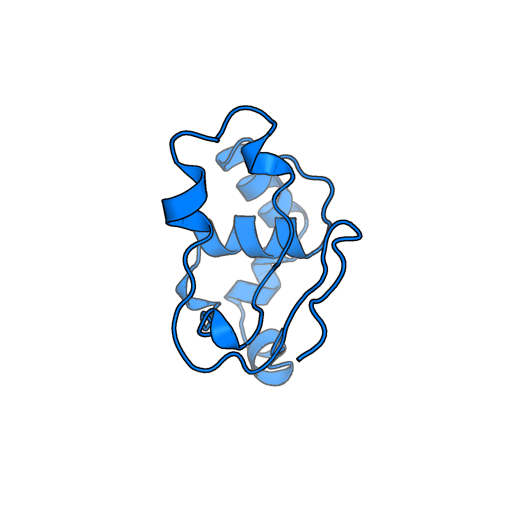3 N N . ILE A 1 98 ? 6.818 7.536 -17.857 1.00 98.19 98 ILE A N 1
ATOM 814 C CA . ILE A 1 98 ? 5.858 6.549 -18.354 1.00 98.19 98 ILE A CA 1
ATOM 815 C C . ILE A 1 98 ? 6.235 6.255 -19.814 1.00 98.19 98 ILE A C 1
ATOM 817 O O . ILE A 1 98 ? 6.461 7.215 -20.549 1.00 98.19 98 ILE A O 1
ATOM 821 N N . PRO A 1 99 ? 6.356 4.980 -20.232 1.00 94.25 99 PRO A N 1
ATOM 822 C CA . PRO A 1 99 ? 6.605 4.645 -21.629 1.00 94.25 99 PRO A CA 1
ATOM 823 C C . PRO A 1 99 ? 5.493 5.188 -22.527 1.00 94.25 99 PRO A C 1
ATOM 825 O O . PRO A 1 99 ? 4.317 5.074 -22.177 1.00 94.25 99 PRO A O 1
ATOM 828 N N . ASP A 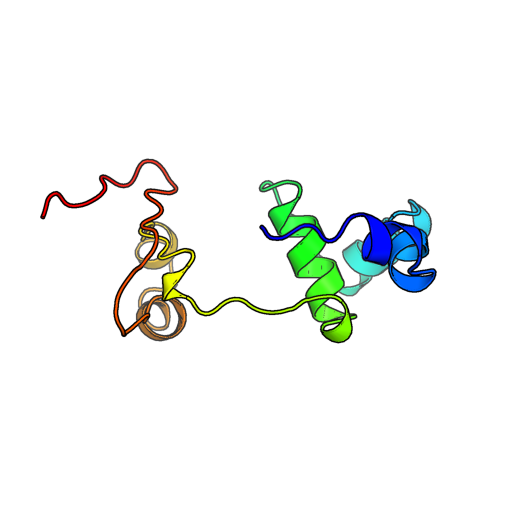1 100 ? 5.876 5.740 -23.673 1.00 86.88 100 ASP A N 1
ATOM 829 C CA . ASP A 1 100 ? 4.948 5.929 -24.784 1.00 86.88 100 ASP A CA 1
ATOM 830 C C . ASP A 1 100 ? 4.642 4.555 -25.416 1.00 86.88 100 ASP A C 1
ATOM 832 O O . ASP A 1 100 ? 5.456 3.631 -25.295 1.00 86.88 100 ASP A O 1
ATOM 836 N N . ASP A 1 101 ? 3.465 4.418 -26.035 1.00 63.53 101 ASP A N 1
ATOM 837 C CA . ASP A 1 101 ? 3.029 3.189 -26.727 1.00 63.53 101 ASP A CA 1
ATOM 838 C C . ASP A 1 101 ? 4.015 2.719 -27.817 1.00 63.53 101 ASP A C 1
ATOM 840 O O . ASP A 1 101 ? 4.515 3.570 -28.596 1.00 63.53 101 ASP A O 1
#

Sequence (101 aa):
MLLSLEAMRQSPLYSRLLEPAHVQQLASKYHFRGHLGDQDFFTMIGMEHPELFHVLDCTWNRQLCTWWRDHGYSDVFDAYFRCEGHVKIYHGNCNTPIPDD

Radius of gyration: 16.23 Å; chains: 1; bounding box: 40×22×48 Å